Protein AF-A0A432SM06-F1 (afdb_monomer)

Structure (mmCIF, N/CA/C/O backbone):
data_AF-A0A432SM06-F1
#
_entry.id   AF-A0A432SM06-F1
#
loop_
_atom_site.group_PDB
_atom_site.id
_atom_site.type_symbol
_atom_site.label_atom_id
_atom_site.label_alt_id
_atom_site.label_comp_id
_atom_site.label_asym_id
_atom_site.label_entity_id
_atom_site.label_seq_id
_atom_site.pdbx_PDB_ins_code
_atom_site.Cartn_x
_atom_site.Cartn_y
_atom_site.Cartn_z
_atom_site.occupancy
_atom_site.B_iso_or_equiv
_atom_site.auth_seq_id
_atom_site.auth_comp_id
_atom_site.auth_asym_id
_atom_site.auth_atom_id
_atom_site.pdbx_PDB_model_num
ATOM 1 N N . MET A 1 1 ? -18.476 4.251 -5.913 1.00 47.50 1 MET A N 1
ATOM 2 C CA . MET A 1 1 ? -18.089 4.427 -7.330 1.00 47.50 1 MET A CA 1
ATOM 3 C C . MET A 1 1 ? -16.595 4.697 -7.411 1.00 47.50 1 MET A C 1
ATOM 5 O O . MET A 1 1 ? -16.150 5.804 -7.137 1.00 47.50 1 MET A O 1
ATOM 9 N N . LEU A 1 2 ? -15.817 3.657 -7.710 1.00 55.44 2 LEU A N 1
ATOM 10 C CA . LEU A 1 2 ? -14.356 3.691 -7.868 1.00 55.44 2 LEU A CA 1
ATOM 11 C C . LEU A 1 2 ? -13.952 3.455 -9.336 1.00 55.44 2 LEU A C 1
ATOM 13 O O . LEU A 1 2 ? -12.811 3.104 -9.618 1.00 55.44 2 LEU A O 1
ATOM 17 N N . GLU A 1 3 ? -14.866 3.685 -10.278 1.00 49.66 3 GLU A N 1
ATOM 18 C CA . GLU A 1 3 ? -14.769 3.277 -11.692 1.00 49.66 3 GLU A CA 1
ATOM 19 C C . GLU A 1 3 ? -13.571 3.877 -12.455 1.00 49.66 3 GLU A C 1
ATOM 21 O O . GLU A 1 3 ? -13.184 3.378 -13.503 1.00 49.66 3 GLU A O 1
ATOM 26 N N . ASN A 1 4 ? -12.916 4.909 -11.909 1.00 55.41 4 ASN A N 1
ATOM 27 C CA . ASN A 1 4 ? -11.698 5.511 -12.470 1.00 55.41 4 ASN A CA 1
ATOM 28 C C . ASN A 1 4 ? -10.432 5.304 -11.625 1.00 55.41 4 ASN A C 1
ATOM 30 O O . ASN A 1 4 ? -9.381 5.884 -11.915 1.00 55.41 4 ASN A O 1
ATOM 34 N N . SER A 1 5 ? -10.511 4.515 -10.559 1.00 65.31 5 SER A N 1
ATOM 35 C CA . SER A 1 5 ? -9.351 4.221 -9.724 1.00 65.31 5 SER A CA 1
ATOM 36 C C . SER A 1 5 ? -8.401 3.253 -10.432 1.00 65.31 5 SER A C 1
ATOM 38 O O . SER A 1 5 ? -8.815 2.400 -11.217 1.00 65.31 5 SER A O 1
ATOM 40 N N . LEU A 1 6 ? -7.098 3.394 -10.165 1.00 69.81 6 LEU A N 1
ATOM 41 C CA . LEU A 1 6 ? -6.076 2.512 -10.741 1.00 69.81 6 LEU A CA 1
ATOM 42 C C . LEU A 1 6 ? -6.346 1.039 -10.396 1.00 69.81 6 LEU A C 1
ATOM 44 O O . LEU A 1 6 ? -5.996 0.169 -11.178 1.00 69.81 6 LEU A O 1
ATOM 48 N N . TRP A 1 7 ? -7.018 0.787 -9.272 1.00 74.00 7 TRP A N 1
ATOM 49 C CA . TRP A 1 7 ? -7.381 -0.543 -8.792 1.00 74.00 7 TRP A CA 1
ATOM 50 C C . TRP A 1 7 ? -8.241 -1.322 -9.797 1.00 74.00 7 TRP A C 1
ATOM 52 O O . TRP A 1 7 ? -7.863 -2.404 -10.232 1.00 74.00 7 TRP A O 1
ATOM 62 N N . TYR A 1 8 ? -9.343 -0.718 -10.254 1.00 70.81 8 TYR A N 1
ATOM 63 C CA . TYR A 1 8 ? -10.239 -1.330 -11.241 1.00 70.81 8 TYR A CA 1
ATOM 64 C C . TYR A 1 8 ? -9.611 -1.383 -12.640 1.00 70.81 8 TYR A C 1
ATOM 66 O O . TYR A 1 8 ? -9.887 -2.300 -13.407 1.00 70.81 8 TYR A O 1
ATOM 74 N N . ARG A 1 9 ? -8.714 -0.442 -12.974 1.00 69.69 9 ARG A N 1
ATOM 75 C CA . ARG A 1 9 ? -8.006 -0.441 -14.269 1.00 69.69 9 ARG A CA 1
ATOM 76 C C . ARG A 1 9 ? -7.028 -1.602 -14.439 1.00 69.69 9 ARG A C 1
ATOM 78 O O . ARG A 1 9 ? -6.783 -1.994 -15.572 1.00 69.69 9 ARG A O 1
ATOM 85 N N . TYR A 1 10 ? -6.472 -2.125 -13.347 1.00 68.00 10 TYR A N 1
ATOM 86 C CA . TYR A 1 10 ? -5.620 -3.319 -13.376 1.00 68.00 10 TYR A CA 1
ATOM 87 C C . TYR A 1 10 ? -6.424 -4.627 -13.261 1.00 68.00 10 TYR A C 1
ATOM 89 O O . TYR A 1 10 ? -5.825 -5.694 -13.207 1.00 68.00 10 TYR A O 1
ATOM 97 N N . GLY A 1 11 ? -7.764 -4.569 -13.261 1.00 60.06 11 GLY A N 1
ATOM 98 C CA . GLY A 1 11 ? -8.615 -5.760 -13.330 1.00 60.06 11 GLY A CA 1
ATOM 99 C C . GLY A 1 11 ? -8.569 -6.643 -12.083 1.00 60.06 11 GLY A C 1
ATOM 100 O O . GLY A 1 11 ? -8.848 -7.835 -12.179 1.00 60.06 11 GLY A O 1
ATOM 101 N N . MET A 1 12 ? -8.208 -6.089 -10.921 1.00 65.94 12 MET A N 1
ATOM 102 C CA . MET A 1 12 ? -8.205 -6.868 -9.686 1.00 65.94 12 MET A CA 1
ATOM 103 C C . MET A 1 12 ? -9.626 -7.284 -9.308 1.00 65.94 12 MET A C 1
ATOM 105 O O . MET A 1 12 ? -10.506 -6.444 -9.136 1.00 65.94 12 MET A O 1
ATOM 109 N N . SER A 1 13 ? -9.824 -8.594 -9.161 1.00 63.84 13 SER A N 1
ATOM 110 C CA . SER A 1 13 ? -11.072 -9.196 -8.685 1.00 63.84 13 SER A CA 1
ATOM 111 C C . SER A 1 13 ? -11.259 -9.054 -7.173 1.00 63.84 13 SER A C 1
ATOM 113 O O . SER A 1 13 ? -12.372 -9.218 -6.684 1.00 63.84 13 SER A O 1
ATOM 115 N N . GLN A 1 14 ? -10.179 -8.764 -6.442 1.00 72.19 14 GLN A N 1
ATOM 116 C CA . GLN A 1 14 ? -10.184 -8.580 -4.994 1.00 72.19 14 GLN A CA 1
ATOM 117 C C . GLN A 1 14 ? -10.431 -7.122 -4.589 1.00 72.19 14 GLN A C 1
ATOM 119 O O . GLN A 1 14 ? -9.955 -6.176 -5.234 1.00 72.19 14 GLN A O 1
ATOM 124 N N . SER A 1 15 ? -11.154 -6.951 -3.484 1.00 80.00 15 SER A N 1
ATOM 125 C CA . SER A 1 15 ? -11.476 -5.647 -2.905 1.00 80.00 15 SER A CA 1
ATOM 126 C C . SER A 1 15 ? -10.213 -4.994 -2.339 1.00 80.00 15 SER A C 1
ATOM 128 O O . SER A 1 15 ? -9.271 -5.680 -1.937 1.00 80.00 15 SER A O 1
ATOM 130 N N . ILE A 1 16 ? -10.193 -3.663 -2.206 1.00 81.69 16 ILE A N 1
ATOM 131 C CA . ILE A 1 16 ? -9.047 -2.973 -1.571 1.00 81.69 16 ILE A CA 1
ATOM 132 C C . ILE A 1 16 ? -8.845 -3.485 -0.135 1.00 81.69 16 ILE A C 1
ATOM 134 O O . ILE A 1 16 ? -7.718 -3.605 0.339 1.00 81.69 16 ILE A O 1
ATOM 138 N N . ARG A 1 17 ? -9.946 -3.821 0.548 1.00 83.81 17 ARG A N 1
ATOM 139 C CA . ARG A 1 17 ? -9.925 -4.410 1.892 1.00 83.81 17 ARG A CA 1
ATOM 140 C C . ARG A 1 17 ? -9.236 -5.761 1.939 1.00 83.81 17 ARG A C 1
ATOM 142 O O . ARG A 1 17 ? -8.469 -5.969 2.866 1.00 83.81 17 ARG A O 1
ATOM 149 N N . ASP A 1 18 ? -9.474 -6.628 0.958 1.00 82.56 18 ASP A N 1
ATOM 150 C CA . ASP A 1 18 ? -8.861 -7.959 0.908 1.00 82.56 18 ASP A CA 1
ATOM 151 C C . ASP A 1 18 ? -7.342 -7.843 0.749 1.00 82.56 18 ASP A C 1
ATOM 153 O O . ASP A 1 18 ? -6.588 -8.422 1.527 1.00 82.56 18 ASP A O 1
ATOM 157 N N . ALA A 1 19 ? -6.881 -6.995 -0.174 1.00 83.06 19 ALA A N 1
ATOM 158 C CA . ALA A 1 19 ? -5.450 -6.762 -0.365 1.00 83.06 19 ALA A CA 1
ATOM 159 C C . ALA A 1 19 ? -4.785 -6.144 0.878 1.00 83.06 19 ALA A C 1
ATOM 161 O O . ALA A 1 19 ? -3.679 -6.520 1.265 1.00 83.06 19 ALA A O 1
ATOM 162 N N . LEU A 1 20 ? -5.458 -5.204 1.553 1.00 81.94 20 LEU A N 1
ATOM 163 C CA . LEU A 1 20 ? -4.953 -4.635 2.806 1.00 81.94 20 LEU A CA 1
ATOM 164 C C . LEU A 1 20 ? -4.968 -5.656 3.953 1.00 81.94 20 LEU A C 1
ATOM 166 O O . LEU A 1 20 ? -4.033 -5.674 4.752 1.00 81.94 20 LEU A O 1
ATOM 170 N N . ALA A 1 21 ? -5.985 -6.511 4.030 1.00 84.44 21 ALA A N 1
ATOM 171 C CA . ALA A 1 21 ? -6.074 -7.602 4.994 1.00 84.44 21 ALA A CA 1
ATOM 172 C C . ALA A 1 21 ? -4.926 -8.596 4.827 1.00 84.44 21 ALA A C 1
ATOM 174 O O . ALA A 1 21 ? -4.265 -8.923 5.811 1.00 84.44 21 ALA A O 1
ATOM 175 N N . LEU A 1 22 ? -4.609 -8.979 3.588 1.00 81.81 22 LEU A N 1
ATOM 176 C CA . LEU A 1 22 ? -3.442 -9.805 3.273 1.00 81.81 22 LEU A CA 1
ATOM 177 C C . LEU A 1 22 ? -2.132 -9.105 3.649 1.00 81.81 22 LEU A C 1
ATOM 179 O O . LEU A 1 22 ? -1.252 -9.714 4.254 1.00 81.81 22 LEU A O 1
ATOM 183 N N . LEU A 1 23 ? -2.013 -7.810 3.346 1.00 81.94 23 LEU A N 1
ATOM 184 C CA . LEU A 1 23 ? -0.812 -7.031 3.641 1.00 81.94 23 LEU A CA 1
ATOM 185 C C . LEU A 1 23 ? -0.544 -6.890 5.148 1.00 81.94 23 LEU A C 1
ATOM 187 O O . LEU A 1 23 ? 0.604 -6.976 5.584 1.00 81.94 23 LEU A O 1
ATOM 191 N N . TYR A 1 24 ? -1.586 -6.618 5.934 1.00 80.38 24 TYR A N 1
ATOM 192 C CA . TYR A 1 24 ? -1.484 -6.403 7.379 1.00 80.38 24 TYR A CA 1
ATOM 193 C C . TYR A 1 24 ? -1.682 -7.679 8.201 1.00 80.38 24 TYR A C 1
ATOM 195 O O . TYR A 1 24 ? -1.452 -7.641 9.410 1.00 80.38 24 TYR A O 1
ATOM 203 N N . ASN A 1 25 ? -2.069 -8.783 7.558 1.00 80.19 25 ASN A N 1
ATOM 204 C CA . ASN A 1 25 ? -2.458 -10.041 8.186 1.00 80.19 25 ASN A CA 1
ATOM 205 C C . ASN A 1 25 ? -3.546 -9.845 9.263 1.00 80.19 25 ASN A C 1
ATOM 207 O O . ASN A 1 25 ? -3.397 -10.285 10.403 1.00 80.19 25 ASN A O 1
ATOM 211 N N . VAL A 1 26 ? -4.606 -9.110 8.913 1.00 82.50 26 VAL A N 1
ATOM 212 C CA . VAL A 1 26 ? -5.758 -8.810 9.786 1.00 82.50 26 VAL A CA 1
ATOM 213 C C . VAL A 1 26 ? -7.068 -9.007 9.031 1.00 82.50 26 VAL A C 1
ATOM 215 O O . VAL A 1 26 ? -7.089 -8.906 7.809 1.00 82.50 26 VAL A O 1
ATOM 218 N N . ASP A 1 27 ? -8.170 -9.225 9.745 1.00 82.81 27 ASP A N 1
ATOM 219 C CA . ASP A 1 27 ? -9.490 -9.378 9.132 1.00 82.81 27 ASP A CA 1
ATOM 220 C C . ASP A 1 27 ? -9.967 -8.126 8.384 1.00 82.81 27 ASP A C 1
ATOM 222 O O . ASP A 1 27 ? -9.821 -6.987 8.843 1.00 82.81 27 ASP A O 1
ATOM 226 N N . VAL A 1 28 ? -10.636 -8.357 7.250 1.00 83.75 28 VAL A N 1
ATOM 227 C CA . VAL A 1 28 ? -11.241 -7.315 6.400 1.00 83.75 28 VAL A CA 1
ATOM 228 C C . VAL A 1 28 ? -12.250 -6.437 7.146 1.00 83.75 28 VAL A C 1
ATOM 230 O O . VAL A 1 28 ? -12.447 -5.277 6.781 1.00 83.75 28 VAL A O 1
ATOM 233 N N . GLU A 1 29 ? -12.865 -6.969 8.205 1.00 82.38 29 GLU A N 1
ATOM 234 C CA . GLU A 1 29 ? -13.842 -6.280 9.055 1.00 82.38 29 GLU A CA 1
ATOM 235 C C . GLU A 1 29 ? -13.224 -5.158 9.898 1.00 82.38 29 GLU A C 1
ATOM 237 O O . GLU A 1 29 ? -13.928 -4.234 10.311 1.00 82.38 29 GLU A O 1
ATOM 242 N N . GLN A 1 30 ? -11.908 -5.204 10.133 1.00 80.19 30 GLN A N 1
ATOM 243 C CA . GLN A 1 30 ? -11.209 -4.160 10.881 1.00 80.19 30 GLN A CA 1
ATOM 244 C C . GLN A 1 30 ? -10.980 -2.896 10.035 1.00 80.19 30 GLN A C 1
ATOM 246 O O . GLN A 1 30 ? -10.752 -1.810 10.578 1.00 80.19 30 GLN A O 1
ATOM 251 N N . PHE A 1 31 ? -11.058 -3.006 8.707 1.00 82.94 31 PHE A N 1
ATOM 252 C CA . PHE A 1 31 ? -10.908 -1.878 7.791 1.00 82.94 31 PHE A CA 1
ATOM 253 C C . PHE A 1 31 ? -12.208 -1.092 7.609 1.00 82.94 31 PHE A C 1
ATOM 255 O O . PHE A 1 31 ? -13.315 -1.568 7.863 1.00 82.94 31 PHE A O 1
ATOM 262 N N . LEU A 1 32 ? -12.077 0.144 7.125 1.00 81.75 32 LEU A N 1
ATOM 263 C CA . LEU A 1 32 ? -13.223 0.984 6.783 1.00 81.75 32 LEU A CA 1
ATOM 264 C C . LEU A 1 32 ? -14.167 0.283 5.790 1.00 81.75 32 LEU A C 1
ATOM 266 O O . LEU A 1 32 ? -13.754 -0.232 4.752 1.00 81.75 32 LEU A O 1
ATOM 270 N N . ALA A 1 33 ? -15.470 0.340 6.076 1.00 78.50 33 ALA A N 1
ATOM 271 C CA . ALA A 1 33 ? -16.503 -0.290 5.255 1.00 78.50 33 ALA A CA 1
ATOM 272 C C . ALA A 1 33 ? -16.720 0.392 3.891 1.00 78.50 33 ALA A C 1
ATOM 274 O O . ALA A 1 33 ? -17.452 -0.129 3.049 1.00 78.50 33 ALA A O 1
ATOM 275 N N . ASN A 1 34 ? -16.113 1.557 3.663 1.00 81.69 34 ASN A N 1
ATOM 276 C CA . ASN A 1 34 ? -16.213 2.298 2.416 1.00 81.69 34 ASN A CA 1
ATOM 277 C C . ASN A 1 34 ? -14.890 2.213 1.647 1.00 81.69 34 ASN A C 1
ATOM 279 O O . ASN A 1 34 ? -13.886 2.817 2.026 1.00 81.69 34 ASN A O 1
ATOM 283 N N . GLU A 1 35 ? -14.893 1.496 0.523 1.00 77.81 35 GLU A N 1
ATOM 284 C CA . GLU A 1 35 ? -13.701 1.371 -0.323 1.00 77.81 35 GLU A CA 1
ATOM 285 C C . GLU A 1 35 ? -13.231 2.716 -0.893 1.00 77.81 35 GLU A C 1
ATOM 287 O O . GLU A 1 35 ? -12.037 2.918 -1.113 1.00 77.81 35 GLU A O 1
ATOM 292 N N . GLY A 1 36 ? -14.154 3.660 -1.108 1.00 80.31 36 GLY A N 1
ATOM 293 C CA . GLY A 1 36 ? -13.819 5.002 -1.577 1.00 80.31 36 GLY A CA 1
ATOM 294 C C . GLY A 1 36 ? -12.954 5.767 -0.576 1.00 80.31 36 GLY A C 1
ATOM 295 O O . GLY A 1 36 ? -12.015 6.459 -0.976 1.00 80.31 36 GLY A O 1
ATOM 296 N N . GLU A 1 37 ? -13.227 5.603 0.719 1.00 80.94 37 GLU A N 1
ATOM 297 C CA . GLU A 1 37 ? -12.437 6.218 1.789 1.00 80.94 37 GLU A CA 1
ATOM 298 C C . GLU A 1 37 ? -11.064 5.562 1.911 1.00 80.94 37 GLU A C 1
ATOM 300 O O . GLU A 1 37 ? -10.062 6.274 1.962 1.00 80.94 37 GLU A O 1
ATOM 305 N N . LEU A 1 38 ? -10.993 4.228 1.844 1.00 81.50 38 LEU A N 1
ATOM 306 C CA . LEU A 1 38 ? -9.720 3.498 1.827 1.00 81.50 38 LEU A CA 1
ATOM 307 C C . LEU A 1 38 ? -8.829 3.963 0.674 1.00 81.50 38 LEU A C 1
ATOM 309 O O . LEU A 1 38 ? -7.671 4.328 0.884 1.00 81.50 38 LEU A O 1
ATOM 313 N N . TYR A 1 39 ? -9.386 4.046 -0.535 1.00 82.06 39 TYR A N 1
ATOM 314 C CA . TYR A 1 39 ? -8.646 4.523 -1.698 1.00 82.06 39 TYR A CA 1
ATOM 315 C C . TYR A 1 39 ? -8.201 5.985 -1.544 1.00 82.06 39 TYR A C 1
ATOM 317 O O . TYR A 1 39 ? -7.084 6.345 -1.924 1.00 82.06 39 TYR A O 1
ATOM 325 N N . ALA A 1 40 ? -9.045 6.845 -0.966 1.00 81.81 40 ALA A N 1
ATOM 326 C CA . ALA A 1 40 ? -8.699 8.238 -0.707 1.00 81.81 40 ALA A CA 1
ATOM 327 C C . ALA A 1 40 ? -7.563 8.371 0.321 1.00 81.81 40 ALA A C 1
ATOM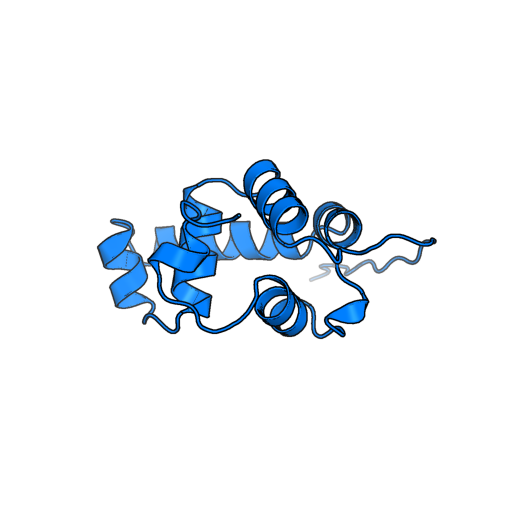 329 O O . ALA A 1 40 ? -6.651 9.174 0.112 1.00 81.81 40 ALA A O 1
ATOM 330 N N . VAL A 1 41 ? -7.578 7.574 1.395 1.00 83.31 41 VAL A N 1
ATOM 331 C CA . VAL A 1 41 ? -6.505 7.519 2.400 1.00 83.31 41 VAL A CA 1
ATOM 332 C C . VAL A 1 41 ? -5.204 7.044 1.760 1.00 83.31 41 VAL A C 1
ATOM 334 O O . VAL A 1 41 ? -4.186 7.729 1.878 1.00 83.31 41 VAL A O 1
ATOM 337 N N . MET A 1 42 ? -5.244 5.947 1.000 1.00 81.44 42 MET A N 1
ATOM 338 C CA . MET A 1 42 ? -4.085 5.445 0.260 1.00 81.44 42 MET A CA 1
ATOM 339 C C . MET A 1 42 ? -3.521 6.512 -0.679 1.00 81.44 42 MET A C 1
ATOM 341 O O . MET A 1 42 ? -2.328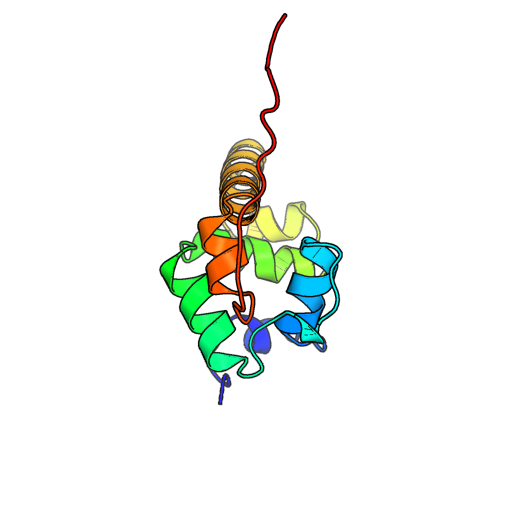 6.782 -0.644 1.00 81.44 42 MET A O 1
ATOM 345 N N . LYS A 1 43 ? -4.366 7.195 -1.460 1.00 83.00 43 LYS A N 1
ATOM 346 C CA . LYS A 1 43 ? -3.940 8.260 -2.383 1.00 83.00 43 LYS A CA 1
ATOM 347 C C . LYS A 1 43 ? -3.361 9.492 -1.672 1.00 83.00 43 LYS A C 1
ATOM 349 O O . LYS A 1 43 ? -2.543 10.194 -2.258 1.00 83.00 43 LYS A O 1
ATOM 354 N N . ARG A 1 44 ? -3.797 9.796 -0.445 1.00 82.50 44 ARG A N 1
ATOM 355 C CA . ARG A 1 44 ? -3.263 10.915 0.356 1.00 82.50 44 ARG A CA 1
ATOM 356 C C . ARG A 1 44 ? -1.898 10.597 0.966 1.00 82.50 44 ARG A C 1
ATOM 358 O O . ARG A 1 44 ? -1.098 11.506 1.147 1.00 82.50 44 ARG A O 1
ATOM 365 N N . GLN A 1 45 ? -1.648 9.335 1.302 1.00 81.88 45 GLN A N 1
ATOM 366 C CA . GLN A 1 45 ? -0.442 8.906 2.021 1.00 81.88 45 GLN A CA 1
ATOM 367 C C . GLN A 1 45 ? 0.644 8.348 1.083 1.00 81.88 45 GLN A C 1
ATOM 369 O O . GLN A 1 45 ? 1.848 8.524 1.309 1.00 81.88 45 GLN A O 1
ATOM 374 N N . LEU A 1 46 ? 0.222 7.699 -0.001 1.00 81.94 46 LEU A N 1
ATOM 375 C CA . LEU A 1 46 ? 1.076 7.148 -1.045 1.00 81.94 46 LEU A CA 1
ATOM 376 C C . LEU A 1 46 ? 1.140 8.109 -2.228 1.00 81.94 46 LEU A C 1
ATOM 378 O O . LEU A 1 46 ? 0.153 8.710 -2.648 1.00 81.94 46 LEU A O 1
ATOM 382 N N . THR A 1 47 ? 2.321 8.215 -2.817 1.00 83.00 47 THR A N 1
ATOM 383 C CA . THR A 1 47 ? 2.502 8.886 -4.101 1.00 83.00 47 THR A CA 1
ATOM 384 C C . THR A 1 47 ? 1.937 8.027 -5.232 1.00 83.00 47 THR A C 1
ATOM 386 O O . THR A 1 47 ? 1.777 6.812 -5.108 1.00 83.00 47 THR A O 1
ATOM 389 N N . LYS A 1 48 ? 1.683 8.642 -6.394 1.00 82.94 48 LYS A N 1
ATOM 390 C CA . LYS A 1 48 ? 1.170 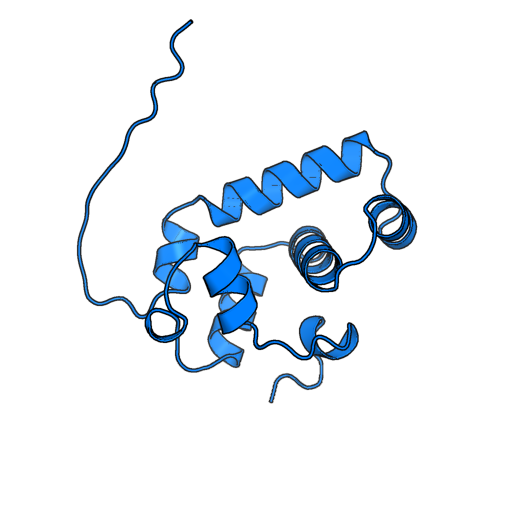7.937 -7.582 1.00 82.94 48 LYS A CA 1
ATOM 391 C C . LYS A 1 48 ? 2.056 6.754 -8.005 1.00 82.94 48 LYS A C 1
ATOM 393 O O . LYS A 1 48 ? 1.527 5.773 -8.516 1.00 82.94 48 LYS A O 1
ATOM 398 N N . ARG A 1 49 ? 3.378 6.841 -7.797 1.00 84.31 49 ARG A N 1
ATOM 399 C CA . ARG A 1 49 ? 4.325 5.749 -8.081 1.00 84.31 49 ARG A CA 1
ATOM 400 C C . ARG A 1 49 ? 4.190 4.610 -7.072 1.00 84.31 49 ARG A C 1
ATOM 402 O O . ARG A 1 49 ? 4.013 3.477 -7.488 1.00 84.31 49 ARG A O 1
ATOM 409 N N . GLU A 1 50 ? 4.187 4.906 -5.775 1.00 85.25 50 GLU A N 1
ATOM 410 C CA . GLU A 1 50 ? 4.054 3.886 -4.719 1.00 85.25 50 GLU A CA 1
ATOM 411 C C . GLU A 1 50 ? 2.712 3.144 -4.812 1.00 85.25 50 GLU A C 1
ATOM 413 O O . GLU A 1 50 ? 2.678 1.918 -4.800 1.00 85.25 50 GLU A O 1
ATOM 418 N N . LEU A 1 51 ? 1.608 3.881 -4.994 1.00 83.75 51 LEU A N 1
ATOM 419 C CA . LEU A 1 51 ? 0.280 3.286 -5.160 1.00 83.75 51 LEU A CA 1
ATOM 420 C C . LEU A 1 51 ? 0.231 2.366 -6.383 1.00 83.75 51 LEU A C 1
ATOM 422 O O . LEU A 1 51 ? -0.342 1.284 -6.326 1.00 83.75 51 LEU A O 1
ATOM 426 N N . ARG A 1 52 ? 0.838 2.788 -7.496 1.00 85.50 52 ARG A N 1
ATOM 427 C CA . ARG A 1 52 ? 0.858 1.995 -8.724 1.00 85.50 52 ARG A CA 1
ATOM 428 C C . ARG A 1 52 ? 1.727 0.742 -8.574 1.00 85.50 52 ARG A C 1
ATOM 430 O O . ARG A 1 52 ? 1.326 -0.294 -9.082 1.00 85.50 52 ARG A O 1
ATOM 437 N N . LEU A 1 53 ? 2.846 0.817 -7.848 1.00 86.81 53 LEU A N 1
ATOM 438 C CA . LEU A 1 53 ? 3.712 -0.336 -7.577 1.00 86.81 53 LEU A CA 1
ATOM 439 C C . LEU A 1 53 ? 2.970 -1.357 -6.720 1.00 86.81 53 LEU A C 1
ATOM 441 O O . LEU A 1 53 ? 2.959 -2.535 -7.053 1.00 86.81 53 LEU A O 1
ATOM 445 N N . PHE A 1 54 ? 2.299 -0.886 -5.667 1.00 85.12 54 PHE A N 1
ATOM 446 C CA . PHE A 1 54 ? 1.475 -1.731 -4.812 1.00 85.12 54 PHE A CA 1
ATOM 447 C C . PHE A 1 54 ? 0.378 -2.441 -5.614 1.00 85.12 54 PHE A C 1
ATOM 449 O O . PHE A 1 54 ? 0.287 -3.659 -5.572 1.00 85.12 54 PHE A O 1
ATOM 456 N N . ILE A 1 55 ? -0.384 -1.701 -6.425 1.00 83.62 55 ILE A N 1
ATOM 457 C CA . ILE A 1 55 ? -1.446 -2.272 -7.268 1.00 83.62 55 ILE A CA 1
ATOM 458 C C . ILE A 1 55 ? -0.893 -3.317 -8.239 1.00 83.62 55 ILE A C 1
ATOM 460 O O . ILE A 1 55 ? -1.454 -4.398 -8.354 1.00 83.62 55 ILE A O 1
ATOM 464 N N . MET A 1 56 ? 0.206 -3.020 -8.935 1.00 85.12 56 MET A N 1
ATOM 465 C CA . MET A 1 56 ? 0.777 -3.976 -9.884 1.00 85.12 56 MET A CA 1
ATOM 466 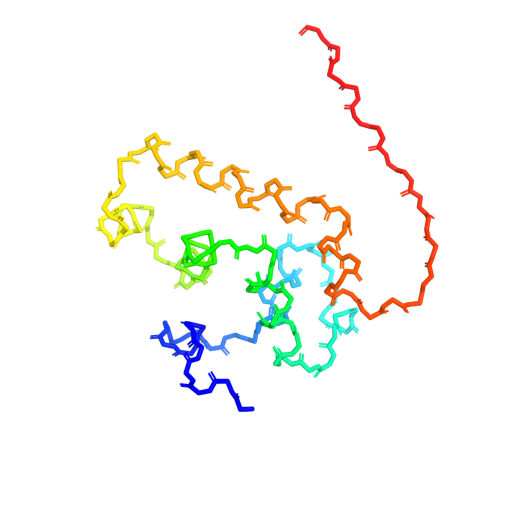C C . MET A 1 56 ? 1.257 -5.254 -9.187 1.00 85.12 56 MET A C 1
ATOM 468 O O . MET A 1 56 ? 1.033 -6.354 -9.688 1.00 85.12 56 MET A O 1
ATOM 472 N N . LYS A 1 57 ? 1.873 -5.111 -8.012 1.00 84.56 57 LYS A N 1
ATOM 473 C CA . LYS A 1 57 ? 2.342 -6.242 -7.217 1.00 84.56 57 LYS A CA 1
ATOM 474 C C . LYS A 1 57 ? 1.184 -7.118 -6.739 1.00 84.56 57 LYS A C 1
ATOM 476 O O . LYS A 1 57 ? 1.235 -8.329 -6.916 1.00 84.56 57 LYS A O 1
ATOM 481 N N . GLU A 1 58 ? 0.120 -6.504 -6.228 1.00 82.88 58 GLU A N 1
ATOM 482 C CA . GLU A 1 58 ? -1.098 -7.214 -5.811 1.00 82.88 58 GLU A CA 1
ATOM 483 C C . GLU A 1 58 ? -1.858 -7.833 -6.994 1.00 82.88 58 GLU A C 1
ATOM 485 O O . GLU A 1 58 ? -2.535 -8.843 -6.832 1.00 82.88 58 GLU A O 1
ATOM 490 N N . SER A 1 59 ? -1.715 -7.280 -8.205 1.00 80.00 59 SER A N 1
ATOM 491 C CA . SER A 1 59 ? -2.254 -7.897 -9.426 1.00 80.00 59 SER A CA 1
ATOM 492 C C . SER A 1 59 ? -1.450 -9.110 -9.916 1.00 80.00 59 SER A C 1
ATOM 494 O O . SER A 1 59 ? -1.837 -9.736 -10.898 1.00 80.00 59 SER A O 1
ATOM 496 N N . GLY A 1 60 ? -0.339 -9.449 -9.251 1.00 80.62 60 GLY A N 1
ATOM 497 C CA . GLY A 1 60 ? 0.494 -10.601 -9.595 1.00 80.62 60 GLY A CA 1
ATOM 498 C C . GLY A 1 60 ? 1.436 -10.374 -10.778 1.00 80.62 60 GLY A C 1
ATOM 499 O O . GLY A 1 60 ? 1.933 -11.343 -11.345 1.00 80.62 60 GLY A O 1
ATOM 500 N N . LEU A 1 61 ? 1.695 -9.117 -11.164 1.00 83.38 61 LEU A N 1
ATOM 501 C CA . LEU A 1 61 ? 2.711 -8.802 -12.173 1.00 83.38 61 LEU A CA 1
ATOM 502 C C . LEU A 1 61 ? 4.110 -9.154 -11.655 1.00 83.38 61 LEU A C 1
ATOM 504 O O . LEU A 1 61 ? 4.448 -8.888 -10.498 1.00 83.38 61 LEU A O 1
ATOM 508 N N . SER A 1 62 ? 4.946 -9.689 -12.544 1.00 86.56 62 SER A N 1
ATOM 509 C CA . SER A 1 62 ? 6.352 -9.951 -12.251 1.00 86.56 62 SER A CA 1
ATOM 510 C C . SER A 1 62 ? 7.109 -8.648 -12.004 1.00 86.56 62 SER A C 1
ATOM 512 O O . SER A 1 62 ? 6.813 -7.606 -12.588 1.00 86.56 62 SER A O 1
ATOM 514 N N . ILE A 1 63 ? 8.141 -8.708 -11.161 1.00 86.25 63 ILE A N 1
ATOM 515 C CA . ILE A 1 63 ? 8.985 -7.547 -10.832 1.00 86.25 63 ILE A CA 1
ATOM 516 C C . ILE A 1 63 ? 9.552 -6.898 -12.106 1.00 86.25 63 ILE A C 1
ATOM 518 O O . ILE A 1 63 ? 9.591 -5.672 -12.200 1.00 86.25 63 ILE A O 1
ATOM 522 N N . GLU A 1 64 ? 9.934 -7.711 -13.092 1.00 87.00 64 GLU A N 1
ATOM 523 C CA . GLU A 1 64 ? 10.445 -7.267 -14.395 1.00 87.00 64 GLU A CA 1
ATOM 524 C C . GLU A 1 64 ? 9.396 -6.467 -15.187 1.00 87.00 64 GLU A C 1
ATOM 526 O O . GLU A 1 64 ? 9.693 -5.387 -15.701 1.00 87.00 64 GLU A O 1
ATOM 531 N N . ASP A 1 65 ? 8.138 -6.920 -15.205 1.00 87.56 65 ASP A N 1
ATOM 532 C CA . ASP A 1 65 ? 7.037 -6.196 -15.851 1.00 87.56 65 ASP A CA 1
ATOM 533 C C . ASP A 1 65 ? 6.738 -4.871 -15.145 1.00 87.56 65 ASP A C 1
ATOM 535 O O . ASP A 1 65 ? 6.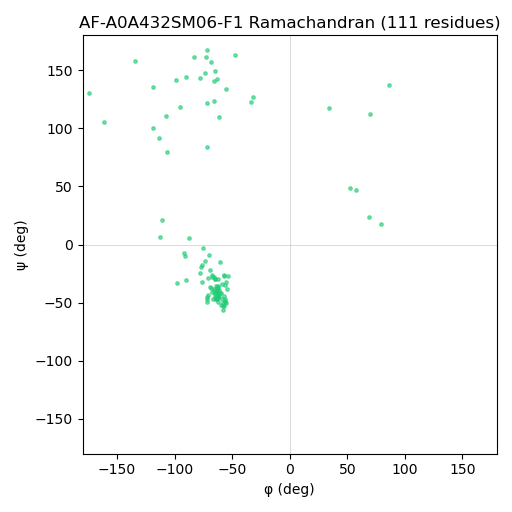465 -3.855 -15.790 1.00 87.56 65 ASP A O 1
ATOM 539 N N . ILE A 1 66 ? 6.810 -4.858 -13.810 1.00 86.69 66 ILE A N 1
ATOM 540 C CA . ILE A 1 66 ? 6.615 -3.646 -13.006 1.00 86.69 66 ILE A CA 1
ATOM 541 C C . ILE A 1 66 ? 7.722 -2.633 -13.306 1.00 86.69 66 ILE A C 1
ATOM 543 O O . ILE A 1 66 ? 7.434 -1.458 -13.542 1.00 86.69 66 ILE A O 1
ATOM 547 N N . GLN A 1 67 ? 8.977 -3.083 -13.329 1.00 88.12 67 GLN A N 1
ATOM 548 C CA . GLN A 1 67 ? 10.140 -2.273 -13.692 1.00 88.12 67 GLN A CA 1
ATOM 549 C C . GLN A 1 67 ? 9.976 -1.662 -15.081 1.00 88.12 67 GLN A C 1
ATOM 551 O O . GLN A 1 67 ? 10.080 -0.442 -15.231 1.00 88.12 67 GLN A O 1
ATOM 556 N N . HIS A 1 68 ? 9.608 -2.482 -16.066 1.00 87.50 68 HIS A N 1
ATOM 557 C CA . HIS A 1 68 ? 9.386 -2.038 -17.434 1.00 87.50 68 HIS A CA 1
ATOM 558 C C . HIS A 1 68 ? 8.221 -1.036 -17.540 1.00 87.50 68 HIS A C 1
ATOM 560 O O . HIS A 1 68 ? 8.381 0.041 -18.113 1.00 87.50 68 HIS A O 1
ATOM 566 N N . GLN A 1 69 ? 7.063 -1.311 -16.921 1.00 85.38 69 GLN A N 1
ATOM 567 C CA . GLN A 1 69 ? 5.918 -0.386 -16.939 1.00 85.38 69 GLN A CA 1
ATOM 568 C C . GLN A 1 69 ? 6.188 0.935 -16.212 1.00 85.38 69 GLN A C 1
ATOM 570 O O . GLN A 1 69 ? 5.574 1.959 -16.531 1.00 85.38 69 GLN A O 1
ATOM 575 N N . MET A 1 70 ? 7.052 0.922 -15.198 1.00 83.00 70 MET A N 1
ATOM 576 C CA . MET A 1 70 ? 7.409 2.119 -14.443 1.00 83.00 70 MET A CA 1
ATOM 577 C C . MET A 1 70 ? 8.621 2.869 -14.999 1.00 83.00 70 MET A C 1
ATOM 579 O O . MET A 1 70 ? 8.873 3.991 -14.540 1.00 83.00 70 MET A O 1
ATOM 583 N N . GLY A 1 71 ? 9.342 2.274 -15.955 1.00 85.94 71 GLY A N 1
ATOM 584 C CA . GLY A 1 71 ? 10.627 2.772 -16.437 1.00 85.94 71 GLY A CA 1
ATOM 585 C C . GLY A 1 71 ? 11.636 2.892 -15.295 1.00 85.94 71 GLY A C 1
ATOM 586 O O . GLY A 1 71 ? 12.220 3.957 -15.102 1.00 85.94 71 GLY A O 1
ATOM 587 N N . LEU A 1 72 ? 11.735 1.854 -14.463 1.00 84.56 72 LEU A N 1
ATOM 588 C CA . LEU A 1 72 ? 12.618 1.805 -13.300 1.00 84.56 72 LEU A CA 1
ATOM 589 C C . LEU A 1 72 ? 13.628 0.676 -13.452 1.00 84.56 72 LEU A C 1
ATOM 591 O O . LEU A 1 72 ? 13.248 -0.453 -13.741 1.00 84.56 72 LEU A O 1
ATOM 595 N N . ASP A 1 73 ? 14.884 0.962 -13.131 1.00 88.69 73 ASP A N 1
ATOM 596 C CA . ASP A 1 73 ? 15.900 -0.067 -12.933 1.00 88.69 73 ASP A CA 1
ATOM 597 C C . ASP A 1 73 ? 15.669 -0.850 -11.632 1.00 88.69 73 ASP A C 1
ATOM 599 O O . ASP A 1 73 ? 14.919 -0.432 -10.740 1.00 88.69 73 ASP A O 1
ATOM 603 N N . ALA A 1 74 ? 16.378 -1.971 -11.478 1.00 86.81 74 ALA A N 1
ATOM 604 C CA . ALA A 1 74 ? 16.255 -2.841 -10.311 1.00 86.81 74 ALA A CA 1
ATOM 605 C C . ALA A 1 74 ? 16.501 -2.129 -8.972 1.00 86.81 74 ALA A C 1
ATOM 607 O O . ALA A 1 74 ? 15.853 -2.443 -7.971 1.00 86.81 74 ALA A O 1
ATOM 608 N N . GLU A 1 75 ? 17.412 -1.158 -8.940 1.00 88.12 75 GLU A N 1
ATOM 609 C CA . GLU A 1 75 ? 17.680 -0.358 -7.745 1.00 88.12 75 GLU A CA 1
ATOM 610 C C . GLU A 1 75 ? 16.535 0.620 -7.445 1.00 88.12 75 GLU A C 1
ATOM 612 O O . GLU A 1 75 ? 16.046 0.677 -6.315 1.00 88.12 75 GLU A O 1
ATOM 617 N N . GLY A 1 76 ? 16.031 1.313 -8.472 1.00 86.62 76 GLY A N 1
ATOM 618 C CA . GLY A 1 76 ? 14.897 2.230 -8.347 1.00 86.62 76 GLY A CA 1
ATOM 619 C C . GLY A 1 76 ? 13.611 1.523 -7.915 1.00 86.62 76 GLY A C 1
ATOM 620 O O . GLY A 1 76 ? 12.864 2.047 -7.087 1.00 86.62 76 GLY A O 1
ATOM 621 N N . TYR A 1 77 ? 13.381 0.304 -8.414 1.00 88.00 77 TYR A N 1
ATOM 622 C CA . TYR A 1 77 ? 12.290 -0.554 -7.955 1.00 88.00 77 TYR A CA 1
ATOM 623 C C . TYR A 1 77 ? 12.417 -0.865 -6.461 1.00 88.00 77 TYR A C 1
ATOM 625 O O . TYR A 1 77 ? 11.474 -0.616 -5.711 1.00 88.00 77 TYR A O 1
ATOM 633 N N . ARG A 1 78 ? 13.583 -1.347 -6.006 1.00 87.69 78 ARG A N 1
ATOM 634 C CA . ARG A 1 78 ? 13.798 -1.695 -4.590 1.00 87.69 78 ARG A CA 1
ATOM 635 C C . ARG A 1 78 ? 13.657 -0.488 -3.670 1.00 87.69 78 ARG A C 1
ATOM 637 O O . ARG A 1 78 ? 13.143 -0.630 -2.562 1.00 87.69 78 ARG A O 1
ATOM 644 N N . ASP A 1 79 ? 14.099 0.690 -4.103 1.00 89.50 79 ASP A N 1
ATOM 645 C CA . ASP A 1 79 ? 13.973 1.916 -3.316 1.00 89.50 79 ASP A CA 1
ATOM 646 C C . ASP A 1 79 ? 12.502 2.332 -3.143 1.00 89.50 79 ASP A C 1
ATOM 648 O O . ASP A 1 79 ? 12.050 2.585 -2.022 1.00 89.50 79 ASP A O 1
ATOM 652 N N . ILE A 1 80 ? 11.720 2.330 -4.230 1.00 87.31 80 ILE A N 1
ATOM 653 C CA . ILE A 1 80 ? 10.287 2.660 -4.177 1.00 87.31 80 ILE A CA 1
ATOM 654 C C . ILE A 1 80 ? 9.516 1.589 -3.411 1.00 87.31 80 ILE A C 1
ATOM 656 O O . ILE A 1 80 ? 8.658 1.929 -2.598 1.00 87.31 80 ILE A O 1
ATOM 660 N N . GLU A 1 81 ? 9.830 0.312 -3.617 1.00 86.62 81 GLU A N 1
ATOM 661 C CA . GLU A 1 81 ? 9.247 -0.796 -2.868 1.00 86.62 81 GLU A CA 1
ATOM 662 C C . GLU A 1 81 ? 9.492 -0.601 -1.367 1.00 86.62 81 GLU A C 1
ATOM 664 O O . GLU A 1 81 ? 8.548 -0.531 -0.579 1.00 86.62 81 GLU A O 1
ATOM 669 N N . ARG A 1 82 ? 10.749 -0.388 -0.965 1.00 86.88 82 ARG A N 1
ATOM 670 C CA . ARG A 1 82 ? 11.116 -0.146 0.433 1.00 86.88 82 ARG A CA 1
ATOM 671 C C . ARG A 1 82 ? 10.377 1.056 1.016 1.00 86.88 82 ARG A C 1
ATOM 673 O O . ARG A 1 82 ? 9.879 0.964 2.136 1.00 86.88 82 ARG A O 1
ATOM 680 N N . LYS A 1 83 ? 10.275 2.170 0.284 1.00 87.00 83 LYS A N 1
ATOM 681 C CA . LYS A 1 83 ? 9.518 3.363 0.712 1.00 87.00 83 LYS A CA 1
ATOM 682 C C . LYS A 1 83 ? 8.031 3.062 0.882 1.00 87.00 83 LYS A C 1
ATOM 684 O O . LYS A 1 83 ? 7.460 3.415 1.912 1.00 87.00 83 LYS A O 1
ATOM 689 N N . THR A 1 84 ? 7.445 2.349 -0.076 1.00 86.12 84 THR A N 1
ATOM 690 C CA . THR A 1 84 ? 6.041 1.924 -0.065 1.00 86.12 84 THR A CA 1
ATOM 691 C C . THR A 1 84 ? 5.753 1.084 1.178 1.00 86.12 84 THR A C 1
ATOM 693 O O . THR A 1 84 ? 4.929 1.469 2.005 1.00 86.12 84 THR A O 1
ATOM 696 N N . TYR A 1 85 ? 6.496 -0.006 1.389 1.00 82.25 85 TYR A N 1
ATOM 697 C CA . TYR A 1 85 ? 6.318 -0.875 2.556 1.00 82.25 85 TYR A CA 1
ATOM 698 C C . TYR A 1 85 ? 6.633 -0.175 3.874 1.00 82.25 85 TYR A C 1
ATOM 700 O O . TYR A 1 85 ? 5.949 -0.400 4.870 1.00 82.25 85 TYR A O 1
ATOM 708 N N . ARG A 1 86 ? 7.629 0.717 3.898 1.00 83.94 86 ARG A N 1
ATOM 709 C CA . ARG A 1 86 ? 7.913 1.529 5.083 1.00 83.94 86 ARG A CA 1
ATOM 710 C C . ARG A 1 86 ? 6.715 2.397 5.444 1.00 83.94 86 ARG A C 1
ATOM 712 O O . ARG A 1 86 ? 6.387 2.465 6.619 1.00 83.94 86 ARG A O 1
ATOM 719 N N . LYS A 1 87 ? 6.035 3.005 4.466 1.00 80.69 87 LYS A N 1
ATOM 720 C CA . LYS A 1 87 ? 4.803 3.772 4.703 1.00 80.69 87 LYS A CA 1
ATOM 721 C C . LYS A 1 87 ? 3.655 2.902 5.191 1.00 80.69 87 LYS A C 1
ATOM 723 O O . LYS A 1 87 ? 2.951 3.319 6.102 1.00 80.69 87 LYS A O 1
ATOM 728 N N . PHE A 1 88 ? 3.505 1.697 4.644 1.00 78.38 88 PHE A N 1
ATOM 729 C CA . PHE A 1 88 ? 2.516 0.742 5.142 1.00 78.38 88 PHE A CA 1
ATOM 730 C C . PHE A 1 88 ? 2.773 0.327 6.594 1.00 78.38 88 PHE A C 1
ATOM 732 O O . PHE A 1 88 ? 1.825 0.200 7.363 1.00 78.38 88 PHE A O 1
ATOM 739 N N . LYS A 1 89 ? 4.041 0.213 7.003 1.00 75.44 89 LYS A N 1
ATOM 740 C CA . LYS A 1 89 ? 4.421 -0.061 8.396 1.00 75.44 89 LYS A CA 1
ATOM 741 C C . LYS A 1 89 ? 4.240 1.121 9.352 1.00 75.44 89 LYS A C 1
ATOM 743 O O . LYS A 1 89 ? 4.297 0.913 10.556 1.00 75.44 89 LYS A O 1
ATOM 748 N N . ILE A 1 90 ? 4.049 2.350 8.865 1.00 79.44 90 ILE A N 1
ATOM 749 C CA . ILE A 1 90 ? 3.807 3.492 9.754 1.00 79.44 90 ILE A CA 1
ATOM 750 C C . ILE A 1 90 ? 2.396 3.359 10.338 1.00 79.44 90 ILE A C 1
ATOM 752 O O . ILE A 1 90 ? 1.412 3.394 9.597 1.00 79.44 90 ILE A O 1
ATOM 756 N N . ASP A 1 91 ? 2.294 3.312 11.669 1.00 66.69 91 ASP A N 1
ATOM 757 C CA . ASP A 1 91 ? 1.022 3.174 12.397 1.00 66.69 91 ASP A CA 1
ATOM 758 C C . ASP A 1 91 ? -0.026 4.221 12.011 1.00 66.69 91 ASP A C 1
ATOM 760 O O . ASP A 1 91 ? -1.220 3.951 12.054 1.00 66.69 91 ASP A O 1
ATOM 764 N N . LYS A 1 92 ? 0.391 5.408 11.556 1.00 72.19 92 LYS A N 1
ATOM 765 C CA . LYS A 1 92 ? -0.533 6.436 11.053 1.00 72.19 92 LYS A CA 1
ATOM 766 C C . LYS A 1 92 ? -1.338 5.971 9.840 1.00 72.19 92 LYS A C 1
ATOM 768 O O . LYS A 1 92 ? -2.511 6.316 9.753 1.00 72.19 92 LYS A O 1
ATOM 773 N N . LEU A 1 93 ? -0.734 5.221 8.911 1.00 78.25 93 LEU A N 1
ATOM 774 C CA . LEU A 1 93 ? -1.464 4.697 7.755 1.00 78.25 93 LEU A CA 1
ATOM 775 C C . LEU A 1 93 ? -2.410 3.585 8.197 1.00 78.25 93 LEU A C 1
ATOM 777 O O . LEU A 1 93 ? -3.587 3.621 7.856 1.00 78.25 93 LEU A O 1
ATOM 781 N N . LYS 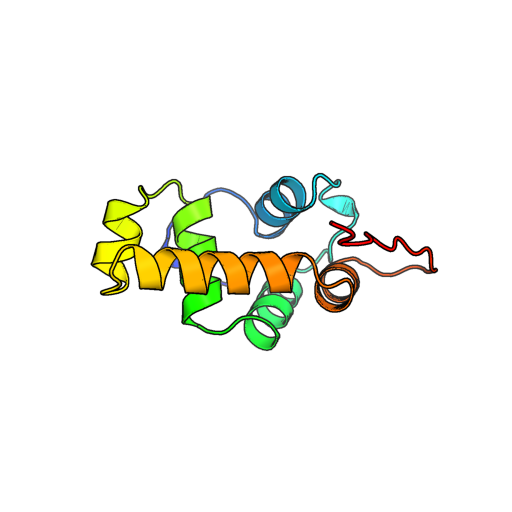A 1 94 ? -1.908 2.651 9.011 1.00 77.00 94 LYS A N 1
ATOM 782 C CA . LYS A 1 94 ? -2.703 1.556 9.570 1.00 77.00 94 LYS A CA 1
ATOM 783 C C . LYS A 1 94 ? -3.925 2.095 10.327 1.00 77.00 94 LYS A C 1
ATOM 785 O O . LYS A 1 94 ? -5.046 1.735 9.997 1.00 77.00 94 LYS A O 1
ATOM 790 N N . ASN A 1 95 ? -3.740 3.052 11.232 1.00 77.81 95 ASN A N 1
ATOM 791 C CA . ASN A 1 95 ? -4.825 3.680 11.994 1.00 77.81 95 ASN A CA 1
ATOM 792 C C . ASN A 1 95 ? -5.794 4.501 11.134 1.00 77.81 95 ASN A C 1
ATOM 794 O O . ASN A 1 95 ? -6.951 4.648 11.506 1.00 77.81 95 ASN A O 1
ATOM 798 N N . ALA A 1 96 ? -5.338 5.052 10.006 1.00 79.06 96 ALA A N 1
ATOM 799 C CA . ALA A 1 96 ? 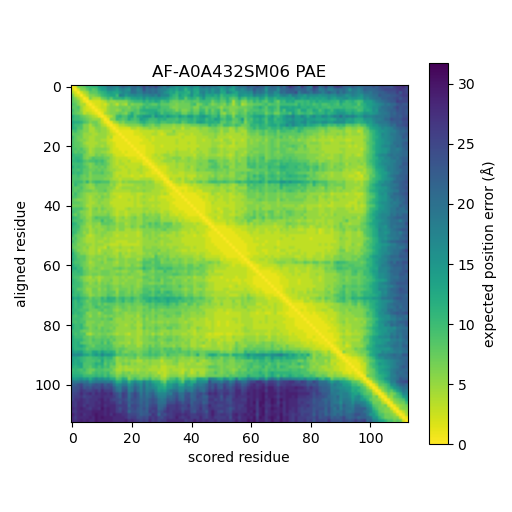-6.208 5.768 9.075 1.00 79.06 96 ALA A CA 1
ATOM 800 C C . ALA A 1 96 ? -7.046 4.824 8.194 1.00 79.06 96 ALA A C 1
ATOM 802 O O . ALA A 1 96 ? -8.085 5.237 7.684 1.00 79.06 96 ALA A O 1
ATOM 803 N N . LEU A 1 97 ? -6.582 3.588 7.982 1.00 78.62 97 LEU A N 1
ATOM 804 C CA . LEU A 1 97 ? -7.278 2.554 7.210 1.00 78.62 97 LEU A CA 1
ATOM 805 C C . LEU A 1 97 ? -8.197 1.691 8.084 1.00 78.62 97 LEU A C 1
ATOM 807 O O . LEU A 1 97 ? -9.214 1.191 7.600 1.00 78.62 97 LEU A O 1
ATOM 811 N N . LEU A 1 98 ? -7.835 1.505 9.353 1.00 78.06 98 LEU A N 1
ATOM 812 C CA . LEU A 1 98 ? -8.638 0.787 10.330 1.00 78.06 98 LEU A CA 1
ATOM 813 C C . LEU A 1 98 ? -9.785 1.663 10.837 1.00 78.06 98 LEU A C 1
ATOM 815 O O . LEU A 1 98 ? -9.647 2.871 11.044 1.00 78.06 98 LEU A O 1
ATOM 819 N N . ARG A 1 99 ? -10.932 1.030 11.076 1.00 65.31 99 ARG A N 1
ATOM 820 C CA . ARG A 1 99 ? -12.094 1.651 11.709 1.00 65.31 99 ARG A CA 1
ATOM 821 C C . ARG A 1 99 ? -11.768 1.851 13.188 1.00 65.31 99 ARG A C 1
ATOM 823 O O . ARG A 1 99 ? -12.043 0.993 14.015 1.00 65.31 99 ARG A O 1
ATOM 830 N N . CYS A 1 100 ? -11.093 2.944 13.519 1.00 50.09 100 CYS A N 1
ATOM 831 C CA . CYS A 1 100 ? -10.584 3.149 14.868 1.00 50.09 100 CYS A CA 1
ATOM 832 C C . CYS A 1 100 ? -11.727 3.201 15.902 1.00 50.09 100 CYS A C 1
ATOM 834 O O . CYS A 1 100 ? -12.452 4.191 15.992 1.00 50.09 100 CYS A O 1
ATOM 836 N N . SER A 1 101 ? -11.824 2.160 16.732 1.00 38.38 101 SER A N 1
ATOM 837 C CA . SER A 1 101 ? -12.060 2.315 18.164 1.00 38.38 101 SER A CA 1
ATOM 838 C C . SER A 1 101 ? -10.821 1.829 18.928 1.00 38.38 101 SER A C 1
ATOM 840 O O . SER A 1 101 ? -10.738 0.668 19.306 1.00 38.38 101 SER A O 1
ATOM 842 N N . VAL A 1 102 ? -9.919 2.785 19.186 1.00 48.22 102 VAL A N 1
ATOM 843 C CA . VAL A 1 102 ? -9.161 2.951 20.443 1.00 48.22 102 VAL A CA 1
ATOM 844 C C . VAL A 1 102 ? -7.836 2.174 20.658 1.00 48.22 102 VAL A C 1
ATOM 846 O O . VAL A 1 102 ? -7.727 0.977 20.439 1.00 48.22 102 VAL A O 1
ATOM 849 N N . SER A 1 103 ? -6.881 2.943 21.214 1.00 38.88 103 SER A N 1
ATOM 850 C CA . SER A 1 103 ? -5.728 2.611 22.082 1.00 38.88 103 SER A CA 1
ATOM 851 C C . SER A 1 103 ? -4.504 1.844 21.565 1.00 38.88 103 SER A C 1
ATOM 853 O O . SER A 1 103 ? -4.534 0.641 21.362 1.00 38.88 103 SER A O 1
ATOM 855 N N . ASN A 1 104 ? -3.386 2.584 21.527 1.00 45.56 104 ASN A N 1
ATOM 856 C CA . ASN A 1 104 ? -2.102 2.321 22.205 1.00 45.56 104 ASN A CA 1
ATOM 857 C C . ASN A 1 104 ? -1.647 0.852 22.379 1.00 45.56 104 ASN A C 1
ATOM 859 O O . ASN A 1 104 ? -2.249 0.137 23.169 1.00 45.56 104 ASN A O 1
ATOM 863 N N . VAL A 1 105 ? -0.512 0.473 21.770 1.00 42.69 105 VAL A N 1
ATOM 864 C CA . VAL A 1 105 ? 0.652 -0.189 22.412 1.00 42.69 105 VAL A CA 1
ATOM 865 C C . VAL A 1 105 ? 1.801 -0.315 21.391 1.00 42.69 105 VAL A C 1
ATOM 867 O O . VAL A 1 105 ? 1.618 -0.748 20.257 1.00 42.69 105 VAL A O 1
ATOM 870 N N . ASP A 1 106 ? 2.972 0.123 21.847 1.00 46.50 106 ASP A N 1
ATOM 871 C CA . ASP A 1 106 ? 4.312 0.149 21.264 1.00 46.50 106 ASP A CA 1
ATOM 872 C C . ASP A 1 106 ? 4.812 -1.155 20.619 1.00 46.50 106 ASP A C 1
ATOM 874 O O . ASP A 1 106 ? 4.400 -2.247 21.002 1.00 46.50 106 ASP A O 1
ATOM 878 N N . SER A 1 107 ? 5.858 -1.049 19.785 1.00 39.22 107 SER A N 1
ATOM 879 C CA . SER A 1 107 ? 7.078 -1.863 19.953 1.00 39.22 107 SER A CA 1
ATOM 880 C C . SER A 1 107 ? 8.273 -1.274 19.194 1.00 39.22 107 SER A C 1
ATOM 882 O O . SER A 1 107 ? 8.394 -1.376 17.975 1.00 39.22 107 SER A O 1
ATOM 884 N N . LYS A 1 108 ? 9.184 -0.676 19.972 1.00 46.88 108 LYS A N 1
ATOM 885 C CA . LYS A 1 108 ? 10.631 -0.614 19.720 1.00 46.88 108 LYS A CA 1
ATOM 886 C C . LYS A 1 108 ? 11.114 -1.873 18.982 1.00 46.88 108 LYS A C 1
ATOM 888 O O . LYS A 1 108 ? 10.983 -2.969 19.515 1.00 46.88 108 LYS A O 1
ATOM 893 N N . THR A 1 109 ? 11.801 -1.704 17.859 1.00 36.78 109 THR A N 1
ATOM 894 C CA . THR A 1 109 ? 12.900 -2.610 17.497 1.00 36.78 109 THR A CA 1
ATOM 895 C C . THR A 1 109 ? 14.169 -1.788 17.407 1.00 36.78 109 THR A C 1
ATOM 897 O O . THR A 1 109 ? 14.392 -1.031 16.463 1.00 36.78 109 THR A O 1
ATOM 900 N N . ASP A 1 110 ? 14.918 -1.909 18.494 1.00 33.78 110 ASP A N 1
ATOM 901 C CA . ASP A 1 110 ? 16.359 -1.780 18.599 1.00 33.78 110 ASP A CA 1
ATOM 902 C C . ASP A 1 110 ? 17.063 -2.292 17.326 1.00 33.78 110 ASP A C 1
ATOM 904 O O . ASP A 1 110 ? 16.861 -3.434 16.916 1.00 33.78 110 ASP A O 1
ATOM 908 N N . CYS A 1 111 ? 17.862 -1.435 16.688 1.00 37.16 111 CYS A N 1
ATOM 909 C CA . CYS A 1 111 ? 18.929 -1.874 15.794 1.00 37.16 111 CYS A CA 1
ATOM 910 C C . CYS A 1 111 ? 20.248 -1.627 16.526 1.00 37.16 111 CYS A C 1
ATOM 912 O O . CYS A 1 111 ? 20.903 -0.609 16.303 1.00 37.16 111 CYS A O 1
ATOM 914 N N . GLY A 1 112 ? 20.591 -2.531 17.439 1.00 48.56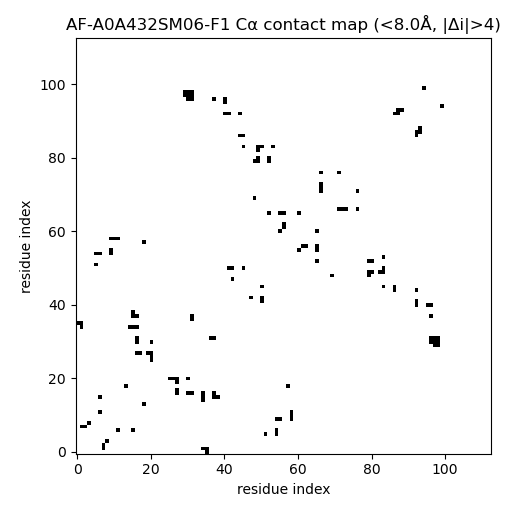 112 GLY A N 1
ATOM 915 C CA . GLY A 1 112 ? 21.943 -2.720 17.937 1.00 48.56 112 GLY A CA 1
ATOM 916 C C . GLY A 1 112 ? 22.646 -3.832 17.160 1.00 48.56 112 GLY A C 1
ATOM 917 O O . GLY A 1 112 ? 22.195 -4.979 17.190 1.00 48.56 112 GLY A O 1
ATOM 918 N N . SER A 1 113 ? 23.738 -3.473 16.478 1.00 37.78 113 SER A N 1
ATOM 919 C CA . SER A 1 113 ? 25.021 -4.192 16.288 1.00 37.78 113 SER A CA 1
ATOM 920 C C . SER A 1 113 ? 25.715 -3.693 15.026 1.00 37.78 113 SER A C 1
ATOM 922 O O . SER A 1 113 ? 25.137 -3.858 13.928 1.00 37.78 113 SER A O 1
#

Solvent-accessible surface area (backbone atoms only — not comparable to full-atom values): 6970 Å² total; per-residue (Å²): 140,60,90,84,38,72,59,59,74,66,64,52,90,66,52,73,49,51,56,49,17,65,73,70,73,46,66,54,82,52,34,53,93,46,66,67,55,49,51,50,51,48,59,73,77,35,51,76,65,40,48,49,51,52,49,42,50,78,62,67,53,51,70,69,57,52,24,63,77,65,74,36,54,77,64,56,44,52,52,46,49,52,52,41,53,52,49,61,67,36,62,70,50,47,55,69,42,31,59,78,80,79,80,90,84,88,79,88,77,84,87,84,132

pLDDT: mean 75.25, std 14.79, range [33.78, 89.5]

Mean predicted aligned error: 9.43 Å

Nearest PDB structures (foldseek):
  3hug-assembly6_K  TM=6.510E-01  e=2.504E+00  Mycobacterium tuberculosis H37Rv
  6kon-assembly1_F  TM=5.780E-01  e=2.641E+00  Mycobacterium tuberculosis H37Rv
  6koq-assembly1_F  TM=7.191E-01  e=5.871E+00  Mycobacterium tuberculosis H37Rv
  1or7-assembly3_B  TM=5.968E-01  e=9.483E+00  Escherichia coli

Sequence (113 aa):
MLENSLWYRYGMSQSIRDALALLYNVDVEQFLAN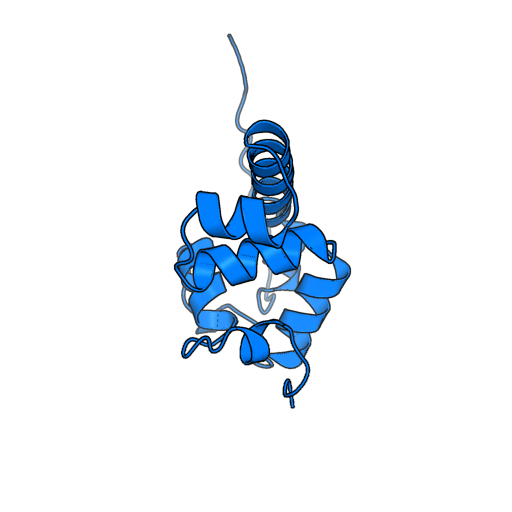EGELYAVMKRQLTKRELRLFIMKESGLSIEDIQHQMGLDAEGYRDIERKTYRKFKIDKLKNALLRCSVSNVDSKTDCGS

Radius of gyration: 15.07 Å; Cα contacts (8 Å, |Δi|>4): 83; chains: 1; bounding box: 43×22×40 Å

Secondary structure (DSSP, 8-state):
--TTSHHHHTT--S-HHHHHHHHHTS-GGGB-S-HHHHHHHHHHHS-HHHHHHHHHHHTT--HHHHHHHHT--HHHHHHHHHHHHHHHHSHHHHHHHB---------------

Foldseek 3Di:
DCCPPVLVVLVDPDQPLVLLCVLVVHDSLQFDPDSVQLSVLCPVQDPPLLVNLSSCVSSVHDLVVNCVVSVHDPVRSVVSPCVSVVSSPPVVSVCSGGPDDDDDDDDDDDPDD